Protein AF-P16346-F1 (afdb_monomer)

Nearest PDB structures (foldseek):
  6lh6-assembly1_B  TM=9.678E-01  e=2.909E-07  Cicer arietinum
  1mvz-assembly1_A  TM=8.704E-01  e=4.629E-08  Medicago scutellata
  1pbi-assembly1_A  TM=9.751E-01  e=6.450E-07  Pisum sativum
  6lh6-assembly1_A  TM=9.621E-01  e=8.241E-07  Cicer arietinum
  2aih-assembly1_A  TM=7.926E-01  e=2.196E-06  Lens culinaris

InterPro domains:
  IPR000877 Proteinase inhibitor I12, Bowman-Birk [PF00228] (4-27)
  IPR000877 Proteinase inhibitor I12, Bowman-Birk [PF00228] (30-53)
  IPR000877 Proteinase inhibitor I12, Bowman-Birk [PS00281] (20-34)
  IPR000877 Proteinase inhibitor I12, Bowman-Birk [SM00269] (4-57)
  IPR000877 Proteinase inhibitor I12, Bowman-Birk [cd00023] (4-57)
  IPR035995 Bowman-Birk type proteinase inhibitor [G3DSA:2.10.69.10] (1-58)
  IPR035995 Bowman-Birk type proteinase inhibitor [SSF57247] (2-58)

Foldseek 3Di:
DAQAAADWDWDPDVLIWIFRPDWDLDHDPPQPAWDWDPDVSITIGRPDTDSDHGHHDD

Secondary structure (DSSP, 8-state):
-----S---B-SSSS--B-----BSS--TT-SSEEE-SSSS--EEE---BSS-PPPP-

Mean predicted aligned error: 3.29 Å

Radius of gyration: 11.58 Å; Cα contacts (8 Å, |Δi|>4): 127; chains: 1; bounding box: 29×21×27 Å

Organism: Medicago sativa (NCBI:txid3879)

Solvent-accessible surface area (backbone atoms only — not comparable to full-atom values): 3463 Å² total; per-residue (Å²): 111,75,62,47,32,77,42,58,60,59,49,95,53,91,76,34,51,18,36,43,69,46,74,35,76,60,58,42,69,76,52,85,42,67,49,62,47,98,50,91,75,34,52,13,29,35,70,49,78,36,75,61,73,53,54,62,66,130

Structure (mmCIF, N/CA/C/O backbone):
data_AF-P16346-F1
#
_entry.id   AF-P16346-F1
#
loop_
_atom_site.group_PDB
_atom_site.id
_atom_site.type_symbol
_atom_site.label_atom_id
_atom_site.label_alt_id
_atom_site.label_comp_id
_atom_site.label_asym_id
_atom_site.label_entity_id
_atom_site.label_seq_id
_atom_site.pdbx_PDB_ins_code
_atom_site.Cartn_x
_atom_site.Cartn_y
_atom_site.Cartn_z
_atom_site.occupancy
_atom_site.B_iso_or_equiv
_atom_site.auth_seq_id
_atom_site.auth_comp_id
_atom_site.auth_asym_id
_atom_site.auth_atom_id
_atom_site.pdbx_PDB_model_num
ATOM 1 N N . THR A 1 1 ? 14.841 3.329 6.005 1.00 60.38 1 THR A N 1
ATOM 2 C CA . THR A 1 1 ? 13.577 4.100 6.007 1.00 60.38 1 THR A CA 1
ATOM 3 C C . THR A 1 1 ? 12.636 3.499 7.025 1.00 60.38 1 THR A C 1
ATOM 5 O O . THR A 1 1 ? 12.392 2.297 6.972 1.00 60.38 1 THR A O 1
ATOM 8 N N . THR A 1 2 ? 12.165 4.293 7.984 1.00 81.75 2 THR A N 1
ATOM 9 C CA . THR A 1 2 ? 11.114 3.887 8.933 1.00 81.75 2 THR A CA 1
ATOM 10 C C . THR A 1 2 ? 9.857 3.486 8.163 1.00 81.75 2 THR A C 1
ATOM 12 O O . THR A 1 2 ? 9.583 4.049 7.104 1.00 81.75 2 THR A O 1
ATOM 15 N N . ALA A 1 3 ? 9.113 2.496 8.655 1.00 89.75 3 ALA A N 1
ATOM 16 C CA . ALA A 1 3 ? 7.816 2.162 8.084 1.00 89.75 3 ALA A CA 1
ATOM 17 C C . ALA A 1 3 ? 6.827 3.301 8.375 1.00 89.75 3 ALA A C 1
ATOM 19 O O . ALA A 1 3 ? 6.395 3.465 9.515 1.00 89.75 3 ALA A O 1
ATOM 20 N N . CYS A 1 4 ? 6.530 4.107 7.358 1.00 94.88 4 CYS A N 1
ATOM 21 C CA . CYS A 1 4 ? 5.584 5.214 7.421 1.00 94.88 4 CYS A CA 1
ATOM 22 C C . CYS A 1 4 ? 4.601 5.141 6.245 1.00 94.88 4 CYS A C 1
ATOM 24 O O . CYS A 1 4 ? 4.884 4.487 5.240 1.00 94.88 4 CYS A O 1
ATOM 26 N N . CYS A 1 5 ? 3.438 5.770 6.405 1.00 96.00 5 CYS A N 1
ATOM 27 C CA . CYS A 1 5 ? 2.406 5.887 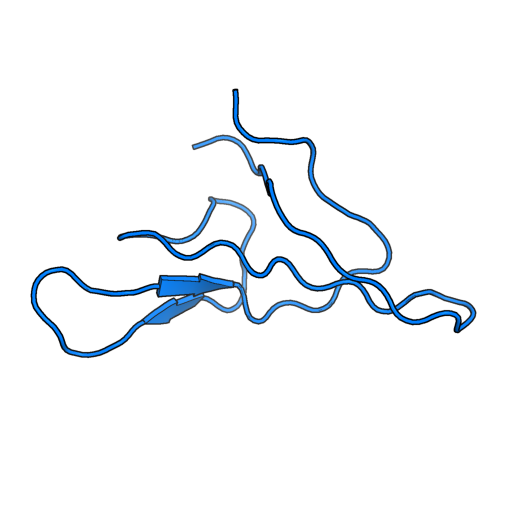5.386 1.00 96.00 5 CYS A CA 1
ATOM 28 C C . CYS A 1 5 ? 1.557 7.149 5.615 1.00 96.00 5 CYS A C 1
ATOM 30 O O . CYS A 1 5 ? 0.929 7.302 6.664 1.00 96.00 5 CYS A O 1
ATOM 32 N N . ASN A 1 6 ? 1.512 8.049 4.639 1.00 95.75 6 ASN A N 1
ATOM 33 C CA . ASN A 1 6 ? 0.717 9.274 4.673 1.00 95.7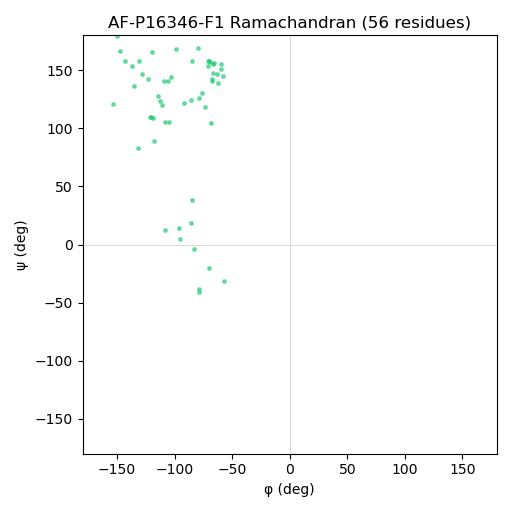5 6 ASN A CA 1
ATOM 34 C C . ASN A 1 6 ? -0.762 9.015 4.370 1.00 95.75 6 ASN A C 1
ATOM 36 O O . ASN A 1 6 ? -1.633 9.587 5.036 1.00 95.75 6 ASN A O 1
ATOM 40 N N . PHE A 1 7 ? -1.044 8.142 3.399 1.00 96.50 7 PHE A N 1
ATOM 41 C CA . PHE A 1 7 ? -2.390 7.787 2.961 1.00 96.50 7 PHE A CA 1
ATOM 42 C C . PHE A 1 7 ? -2.662 6.298 3.170 1.00 96.50 7 PHE A C 1
ATOM 44 O O . PHE A 1 7 ? -2.149 5.442 2.453 1.00 96.50 7 PHE A O 1
ATOM 51 N N . CYS A 1 8 ? -3.515 5.989 4.147 1.00 96.56 8 CYS A N 1
ATOM 52 C CA . CYS A 1 8 ? -3.853 4.617 4.514 1.00 96.56 8 CYS A CA 1
ATOM 53 C C . CYS A 1 8 ? -5.375 4.426 4.638 1.00 96.56 8 CYS A C 1
ATOM 55 O O . CYS A 1 8 ? -5.934 4.543 5.732 1.00 96.56 8 CYS A O 1
ATOM 57 N N . PRO A 1 9 ? -6.089 4.192 3.523 1.00 97.12 9 PRO A N 1
ATOM 58 C CA . PRO A 1 9 ? -7.496 3.808 3.559 1.00 97.12 9 PRO A CA 1
ATOM 59 C C . PRO A 1 9 ? -7.699 2.405 4.152 1.00 97.12 9 PRO A C 1
ATOM 61 O O . PRO A 1 9 ? -6.939 1.479 3.862 1.00 97.12 9 PRO A O 1
ATOM 64 N N . C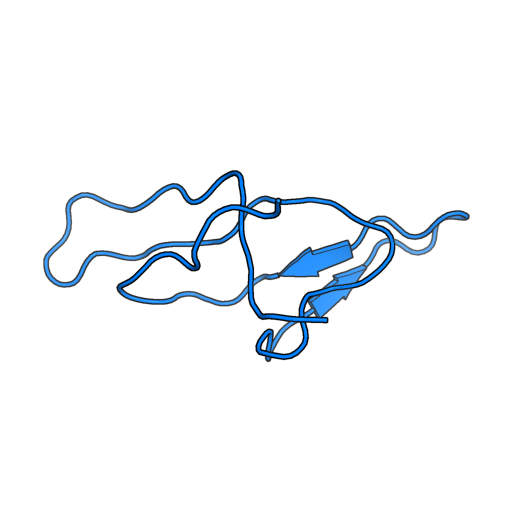YS A 1 10 ? -8.784 2.239 4.917 1.00 97.75 10 CYS A N 1
ATOM 65 C CA . CYS A 1 10 ? -9.209 0.962 5.496 1.00 97.75 10 CYS A CA 1
ATOM 66 C C . CYS A 1 10 ? -10.676 0.644 5.179 1.00 97.75 10 CYS A C 1
ATOM 68 O O . CYS A 1 10 ? -11.526 1.538 5.137 1.00 97.75 10 CYS A O 1
ATOM 70 N N . THR A 1 11 ? -11.000 -0.641 5.021 1.00 97.62 11 THR A N 1
ATOM 71 C CA . THR A 1 11 ? -12.395 -1.110 5.010 1.00 97.62 11 THR A CA 1
ATOM 72 C C . THR A 1 11 ? -13.033 -0.977 6.396 1.00 97.62 11 THR A C 1
ATOM 74 O O . THR A 1 11 ? -12.352 -1.000 7.420 1.00 97.62 11 THR A O 1
ATOM 77 N N . ARG A 1 12 ? -14.369 -0.904 6.447 1.00 95.38 12 ARG A N 1
ATOM 78 C CA . ARG A 1 12 ? -15.148 -0.885 7.703 1.00 95.38 12 ARG A CA 1
ATOM 79 C C . ARG A 1 12 ? -15.461 -2.289 8.260 1.00 95.38 12 ARG A C 1
ATOM 81 O O . ARG A 1 12 ? -16.398 -2.439 9.036 1.00 95.38 12 ARG A O 1
ATOM 88 N N . SER A 1 13 ? -14.733 -3.320 7.826 1.00 96.31 13 SER A N 1
ATOM 89 C CA . SER A 1 13 ? -14.891 -4.698 8.318 1.00 96.31 13 SER A CA 1
ATOM 90 C C . SER A 1 13 ? -14.190 -4.903 9.665 1.00 96.31 13 SER A C 1
ATOM 92 O O . SER A 1 13 ? -13.397 -4.065 10.089 1.00 96.31 13 SER A O 1
ATOM 94 N N . ILE A 1 14 ? -14.449 -6.037 10.323 1.00 95.00 14 ILE A N 1
ATOM 95 C CA . ILE A 1 14 ? -13.746 -6.460 11.541 1.00 95.00 14 ILE A CA 1
ATOM 96 C C . ILE A 1 14 ? -13.077 -7.821 11.251 1.00 95.00 14 ILE A C 1
ATOM 98 O O . ILE A 1 14 ? -13.800 -8.805 11.095 1.00 95.00 14 ILE A O 1
ATOM 102 N N . PRO A 1 15 ? -11.734 -7.903 11.144 1.00 94.56 15 PRO A N 1
ATOM 103 C CA . PRO A 1 15 ? -10.779 -6.796 11.230 1.00 94.56 15 PRO A CA 1
ATOM 104 C C . PRO A 1 15 ? -10.850 -5.851 10.010 1.00 94.56 15 PRO A C 1
ATOM 106 O O . PRO A 1 15 ? -11.322 -6.252 8.936 1.00 94.56 15 PRO A O 1
ATOM 109 N N . PRO A 1 16 ? -10.385 -4.595 10.149 1.00 97.12 16 PRO A N 1
ATOM 110 C CA . PRO A 1 16 ? -10.255 -3.693 9.014 1.00 97.12 16 PRO A CA 1
ATOM 111 C C . PRO A 1 16 ? -9.170 -4.207 8.067 1.00 97.12 16 PRO A C 1
ATOM 113 O O . PRO A 1 16 ? -8.185 -4.805 8.495 1.00 97.12 16 PRO A O 1
ATOM 116 N N . GLN A 1 17 ? -9.349 -3.964 6.775 1.00 97.75 17 GLN A N 1
ATOM 117 C CA . GLN A 1 17 ? -8.334 -4.206 5.756 1.00 97.75 17 G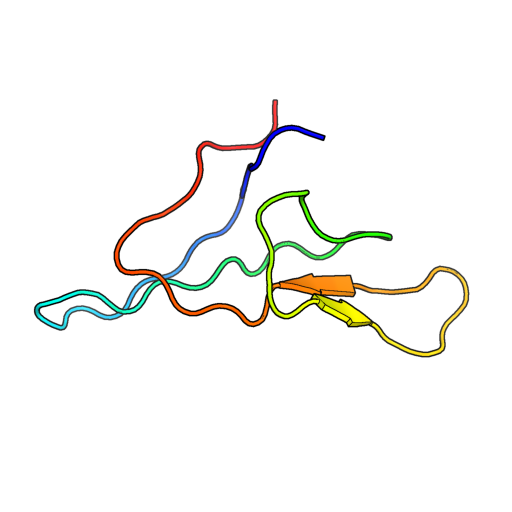LN A CA 1
ATOM 118 C C . GLN A 1 17 ? -7.815 -2.853 5.291 1.00 97.75 17 GLN A C 1
ATOM 120 O O . GLN A 1 17 ? -8.515 -2.124 4.589 1.00 97.75 17 GLN A O 1
ATOM 125 N N . CYS A 1 18 ? -6.610 -2.517 5.726 1.00 97.88 18 CYS A N 1
ATOM 126 C CA . CYS A 1 18 ? -5.912 -1.273 5.458 1.00 97.88 18 CYS A CA 1
ATOM 127 C C . CYS A 1 18 ? -4.836 -1.491 4.397 1.00 97.88 18 CYS A C 1
ATOM 129 O O . CYS A 1 18 ? -4.194 -2.543 4.361 1.00 97.88 18 CYS A O 1
ATOM 131 N N . ARG A 1 19 ? -4.636 -0.496 3.533 1.00 96.81 19 ARG A N 1
ATOM 132 C CA . ARG A 1 19 ? -3.570 -0.497 2.524 1.00 96.81 19 ARG A CA 1
ATOM 133 C C . ARG A 1 19 ? -2.892 0.855 2.511 1.00 96.81 19 ARG A C 1
ATOM 135 O O . ARG A 1 19 ? -3.582 1.868 2.530 1.00 96.81 19 ARG A O 1
ATOM 142 N N . CYS A 1 20 ? -1.567 0.870 2.438 1.00 96.81 20 CYS A N 1
ATOM 143 C CA . CYS A 1 20 ? -0.852 2.110 2.183 1.00 96.81 20 CYS A CA 1
ATOM 144 C C . CYS A 1 20 ? -0.924 2.448 0.692 1.00 96.81 20 CYS A C 1
ATOM 146 O O . CYS A 1 20 ? -0.567 1.620 -0.141 1.00 96.81 20 CYS A O 1
ATOM 148 N N . THR A 1 21 ? -1.381 3.650 0.353 1.00 96.00 21 THR A N 1
ATOM 149 C CA . THR A 1 21 ? -1.521 4.105 -1.041 1.00 96.00 21 THR A CA 1
ATOM 150 C C . THR A 1 21 ? -0.488 5.157 -1.426 1.00 96.00 21 THR A C 1
ATOM 152 O O . THR A 1 21 ? -0.635 5.813 -2.455 1.00 96.00 21 THR A O 1
ATOM 155 N N . ASP A 1 22 ? 0.538 5.343 -0.600 1.00 95.81 22 ASP A N 1
ATOM 156 C CA . ASP A 1 22 ? 1.658 6.213 -0.930 1.00 95.81 22 ASP A CA 1
ATOM 157 C C . ASP A 1 22 ? 2.383 5.691 -2.176 1.00 95.81 22 ASP A C 1
ATOM 159 O O . ASP A 1 22 ? 2.600 4.486 -2.335 1.00 95.81 22 ASP A O 1
ATOM 163 N N . ILE A 1 23 ? 2.771 6.624 -3.045 1.00 95.12 23 ILE A N 1
ATOM 164 C CA . ILE A 1 23 ? 3.581 6.359 -4.231 1.00 95.12 23 ILE A CA 1
ATOM 165 C C . ILE A 1 23 ? 4.925 7.056 -4.038 1.00 95.12 23 ILE A C 1
ATOM 167 O O . ILE A 1 23 ? 4.971 8.254 -3.758 1.00 95.12 23 ILE A O 1
ATOM 171 N N . GLY A 1 24 ? 6.014 6.315 -4.210 1.00 93.62 24 GLY A N 1
ATOM 172 C CA . GLY A 1 24 ? 7.376 6.843 -4.158 1.00 93.62 24 GLY A CA 1
ATOM 173 C C . GLY A 1 24 ? 8.321 6.054 -5.057 1.00 93.62 24 GLY A C 1
ATOM 174 O O . GLY A 1 24 ? 7.915 5.086 -5.688 1.00 93.62 24 GLY A O 1
ATOM 175 N N . GLU A 1 25 ? 9.595 6.438 -5.114 1.00 94.00 25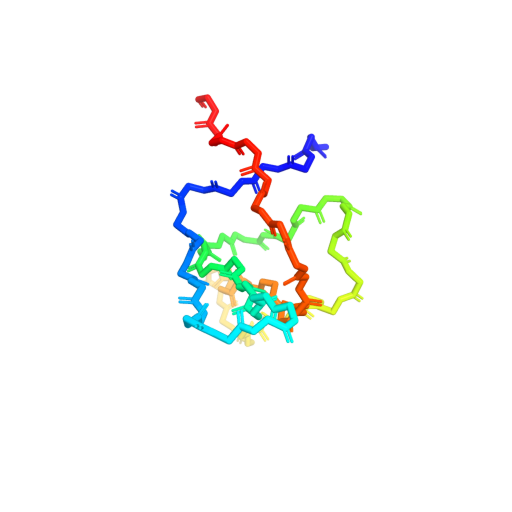 GLU A N 1
ATOM 176 C CA . GLU A 1 25 ? 10.600 5.702 -5.906 1.00 94.00 25 GLU A CA 1
ATOM 177 C C . GLU A 1 25 ? 10.952 4.333 -5.301 1.00 94.00 25 GLU A C 1
ATOM 179 O O . GLU A 1 25 ? 11.472 3.454 -5.985 1.00 94.00 25 GLU A O 1
ATOM 184 N N . THR A 1 26 ? 10.671 4.142 -4.008 1.00 93.25 26 THR A N 1
ATOM 185 C CA . THR A 1 26 ? 10.889 2.894 -3.266 1.00 93.25 26 THR A CA 1
ATOM 186 C C . THR A 1 26 ? 9.760 2.663 -2.264 1.00 93.25 26 THR A C 1
ATOM 188 O O . THR A 1 26 ? 9.086 3.604 -1.844 1.00 93.25 26 THR A O 1
ATOM 191 N N . CYS A 1 27 ? 9.560 1.410 -1.855 1.00 94.44 27 CYS A N 1
ATOM 192 C CA . CYS A 1 27 ? 8.654 1.084 -0.755 1.00 94.44 27 CYS A CA 1
ATOM 193 C C . CYS A 1 27 ? 9.346 1.210 0.609 1.00 94.44 27 CYS A C 1
ATOM 195 O O . CYS A 1 27 ? 10.569 1.102 0.729 1.00 94.44 27 CYS A O 1
ATOM 197 N N . HIS A 1 28 ? 8.553 1.394 1.666 1.00 91.31 28 HIS A N 1
ATOM 198 C CA . HIS A 1 28 ? 9.069 1.414 3.032 1.00 91.31 28 HIS A CA 1
ATOM 199 C C . HIS A 1 28 ? 9.621 0.039 3.456 1.00 91.31 28 HIS A C 1
ATOM 201 O O . HIS A 1 28 ? 9.179 -1.001 2.975 1.00 91.31 28 HIS A O 1
ATOM 207 N N . SER A 1 29 ? 10.549 0.022 4.418 1.00 91.38 29 SER A N 1
ATOM 208 C CA . SER A 1 29 ? 11.297 -1.185 4.831 1.00 91.38 29 SER A CA 1
ATOM 209 C C . SER A 1 29 ? 10.434 -2.365 5.292 1.00 91.38 29 SER A C 1
ATOM 211 O O . SER A 1 29 ? 10.822 -3.512 5.110 1.00 91.38 29 SER A O 1
ATOM 213 N N . ALA A 1 30 ? 9.269 -2.094 5.884 1.00 93.75 30 ALA A N 1
ATOM 214 C CA . ALA A 1 30 ? 8.342 -3.133 6.334 1.00 93.75 30 ALA A CA 1
ATOM 215 C C . ALA A 1 30 ? 7.415 -3.683 5.232 1.00 93.75 30 ALA A C 1
ATOM 217 O O . ALA A 1 30 ? 6.630 -4.585 5.515 1.00 93.75 30 ALA A O 1
ATOM 218 N N . CYS A 1 31 ? 7.463 -3.133 4.013 1.00 95.94 31 CYS A N 1
ATOM 219 C CA . CYS A 1 31 ? 6.614 -3.585 2.919 1.00 95.94 31 CYS A CA 1
ATOM 220 C C . CYS A 1 31 ? 7.119 -4.933 2.396 1.00 95.94 31 CYS A C 1
ATOM 222 O O . CYS A 1 31 ? 8.243 -5.028 1.904 1.00 95.94 31 CYS A O 1
ATOM 224 N N . LYS A 1 32 ? 6.288 -5.970 2.482 1.00 95.75 32 LYS A N 1
ATOM 225 C CA . LYS A 1 32 ? 6.577 -7.313 1.967 1.00 95.75 32 LYS A CA 1
ATOM 226 C C . LYS A 1 32 ? 6.364 -7.381 0.460 1.00 95.75 32 LYS A C 1
ATOM 228 O O . LYS A 1 32 ? 7.144 -8.024 -0.238 1.00 95.75 32 LYS A O 1
ATOM 233 N N . THR A 1 33 ? 5.330 -6.702 -0.036 1.00 96.62 33 THR A N 1
ATOM 234 C CA . THR A 1 33 ? 4.932 -6.724 -1.448 1.00 96.62 33 THR A CA 1
ATOM 235 C C . THR A 1 33 ? 5.047 -5.334 -2.061 1.00 96.62 33 THR A C 1
ATOM 237 O O . THR A 1 33 ? 4.094 -4.556 -2.067 1.00 96.62 33 THR A O 1
ATOM 240 N N . CYS A 1 34 ? 6.226 -5.014 -2.590 1.00 96.50 34 CYS A N 1
ATOM 241 C CA . CYS A 1 34 ? 6.472 -3.754 -3.288 1.00 96.50 34 CYS A CA 1
ATOM 242 C C . CYS A 1 34 ? 6.216 -3.902 -4.790 1.00 96.50 34 CYS A C 1
ATOM 244 O O . CYS A 1 34 ? 6.855 -4.726 -5.447 1.00 96.50 34 CYS A O 1
ATOM 246 N N . LEU A 1 35 ? 5.304 -3.100 -5.340 1.00 96.81 35 LEU A N 1
ATOM 247 C CA . LEU A 1 35 ? 4.987 -3.099 -6.768 1.00 96.81 35 LEU A CA 1
ATOM 248 C C . LEU A 1 35 ? 5.434 -1.787 -7.404 1.00 96.81 35 LEU A C 1
ATOM 250 O O . LEU A 1 35 ? 4.981 -0.724 -6.989 1.00 96.81 35 LEU A O 1
ATOM 254 N N . CYS A 1 36 ? 6.276 -1.874 -8.435 1.00 97.19 36 CYS A N 1
ATOM 255 C CA . CYS A 1 36 ? 6.851 -0.722 -9.129 1.00 97.19 36 CYS A CA 1
ATOM 256 C C . CYS A 1 36 ? 6.547 -0.742 -10.630 1.00 97.19 36 CYS A C 1
ATOM 258 O O . CYS A 1 36 ? 6.592 -1.794 -11.274 1.00 97.19 36 CYS A O 1
ATOM 260 N N . THR A 1 37 ? 6.298 0.431 -11.208 1.00 96.50 37 THR A N 1
ATOM 261 C CA . THR A 1 37 ? 6.263 0.608 -12.665 1.00 96.50 37 THR A CA 1
ATOM 262 C C . THR A 1 37 ? 7.667 0.504 -13.266 1.00 96.50 37 THR A C 1
ATOM 264 O O . THR A 1 37 ? 8.668 0.828 -12.629 1.00 96.50 37 THR A O 1
ATOM 267 N N . LYS A 1 38 ? 7.754 0.105 -14.540 1.00 94.31 38 LYS A N 1
ATOM 268 C CA . LYS A 1 38 ? 9.006 0.109 -15.323 1.00 94.31 38 LYS A CA 1
ATOM 269 C C . LYS A 1 38 ? 9.289 1.481 -15.964 1.00 94.31 38 LYS A C 1
ATOM 271 O O . LYS A 1 38 ? 9.704 1.545 -17.117 1.00 94.31 38 LYS A O 1
ATOM 276 N N . SER A 1 39 ? 8.990 2.568 -15.255 1.00 95.12 39 SER A N 1
ATOM 277 C CA . SER A 1 39 ? 9.267 3.947 -15.687 1.00 95.12 39 SER A CA 1
ATOM 278 C C . SER A 1 39 ? 10.549 4.479 -15.045 1.00 95.12 39 SER A C 1
ATOM 280 O O . SER A 1 39 ? 11.077 3.876 -14.114 1.00 95.12 39 SER A O 1
ATOM 282 N N . ILE A 1 40 ? 11.043 5.617 -15.537 1.00 93.94 40 ILE A N 1
ATOM 283 C CA . ILE A 1 40 ? 12.160 6.353 -14.935 1.00 93.94 40 ILE A CA 1
ATOM 284 C C . ILE A 1 40 ? 11.645 7.767 -14.597 1.00 93.94 40 ILE A C 1
ATOM 286 O O . ILE A 1 40 ? 11.368 8.522 -15.531 1.00 93.94 40 ILE A O 1
ATOM 290 N N . PRO A 1 41 ? 11.471 8.126 -13.310 1.00 93.38 41 PRO A N 1
ATOM 291 C CA . PRO A 1 41 ? 11.686 7.283 -12.131 1.00 93.38 41 PRO A CA 1
ATOM 292 C C . PRO A 1 41 ? 10.617 6.177 -11.981 1.00 93.38 41 PRO A C 1
ATOM 294 O O . PRO A 1 41 ? 9.517 6.289 -12.548 1.00 93.38 41 PRO A O 1
ATOM 297 N N . PRO A 1 42 ? 10.917 5.091 -11.245 1.00 95.69 42 PRO A N 1
ATOM 298 C CA . PRO A 1 42 ? 9.929 4.070 -10.922 1.00 95.69 42 PRO A CA 1
ATOM 299 C C . PRO A 1 42 ? 8.870 4.644 -9.977 1.00 95.69 42 PRO A C 1
ATOM 301 O O . PRO A 1 42 ? 9.178 5.398 -9.059 1.00 95.69 42 PRO A O 1
ATOM 304 N N . GLN A 1 43 ? 7.613 4.269 -10.187 1.00 96.56 43 GLN A N 1
ATOM 305 C CA . GLN A 1 43 ? 6.52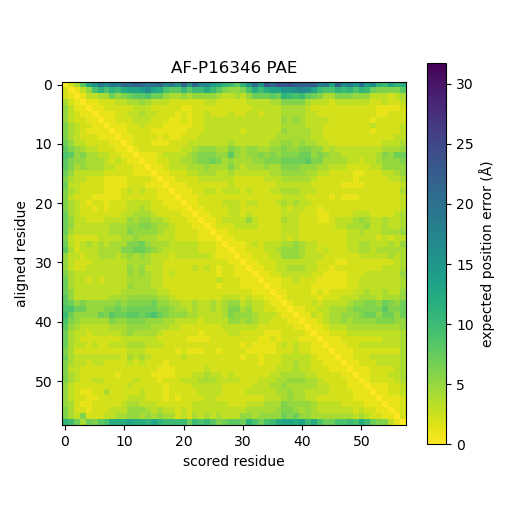2 4.573 -9.267 1.00 96.56 43 GLN A CA 1
ATOM 306 C C . GLN A 1 43 ? 6.179 3.297 -8.510 1.00 96.56 43 GLN A C 1
ATOM 308 O O . GLN A 1 43 ? 5.591 2.371 -9.072 1.00 96.56 43 GLN A O 1
ATOM 313 N N . CYS A 1 44 ? 6.590 3.240 -7.250 1.00 96.94 44 CYS A N 1
ATOM 314 C CA . CYS A 1 44 ? 6.409 2.109 -6.359 1.00 96.94 44 CYS A CA 1
ATOM 315 C C . CYS A 1 44 ? 5.318 2.384 -5.326 1.00 96.94 44 CYS A C 1
ATOM 317 O O . CYS A 1 44 ? 5.248 3.477 -4.767 1.00 96.94 44 CYS A O 1
ATOM 319 N N . HIS A 1 45 ? 4.507 1.372 -5.034 1.00 95.50 45 HIS A N 1
ATOM 320 C CA . HIS A 1 45 ? 3.545 1.384 -3.935 1.00 95.50 45 HIS A CA 1
ATOM 321 C C . HIS A 1 45 ? 3.569 0.044 -3.197 1.00 95.50 45 HIS A C 1
ATOM 323 O O . HIS A 1 45 ? 3.923 -0.996 -3.763 1.00 95.50 45 HIS A O 1
ATOM 329 N N . CYS A 1 46 ? 3.188 0.067 -1.920 1.00 96.75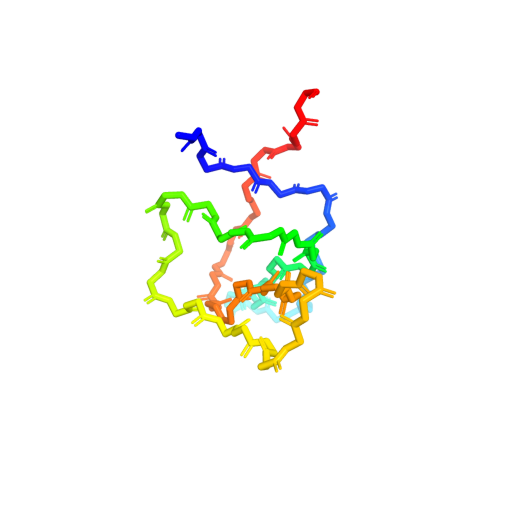 46 CYS A N 1
ATOM 330 C CA . CYS A 1 46 ? 3.084 -1.147 -1.124 1.00 96.75 46 CYS A CA 1
ATOM 331 C C . CYS A 1 46 ? 1.710 -1.801 -1.314 1.00 96.75 46 CYS A C 1
ATOM 333 O O . CYS A 1 46 ? 0.683 -1.174 -1.071 1.00 96.75 46 CYS A O 1
ATOM 335 N N . ALA A 1 47 ? 1.684 -3.069 -1.722 1.00 96.50 47 ALA A N 1
ATOM 336 C CA . ALA A 1 47 ? 0.451 -3.821 -1.969 1.00 96.50 47 ALA A CA 1
ATOM 337 C C . ALA A 1 47 ? -0.001 -4.671 -0.769 1.00 96.50 47 ALA A C 1
ATOM 339 O O . ALA A 1 47 ? -0.970 -5.429 -0.872 1.00 96.50 47 ALA A O 1
ATOM 340 N N . ASP A 1 48 ? 0.695 -4.561 0.363 1.00 97.00 48 ASP A N 1
ATOM 341 C CA . ASP A 1 48 ? 0.351 -5.291 1.576 1.00 97.00 48 ASP A CA 1
ATOM 342 C C . ASP A 1 48 ? -1.026 -4.881 2.113 1.00 97.00 48 ASP A C 1
ATOM 344 O O . ASP A 1 48 ? -1.448 -3.725 2.027 1.00 97.00 48 ASP A O 1
ATOM 348 N N . ILE A 1 49 ? -1.710 -5.855 2.715 1.00 96.88 49 ILE A N 1
ATOM 349 C CA . ILE A 1 49 ? -2.952 -5.643 3.455 1.00 96.88 49 ILE A CA 1
ATOM 350 C C . ILE A 1 49 ? -2.662 -5.884 4.930 1.00 96.88 49 ILE A C 1
ATOM 352 O O . ILE A 1 49 ? -2.268 -6.982 5.327 1.00 96.88 49 ILE A O 1
ATOM 356 N N . THR A 1 50 ? -2.879 -4.859 5.740 1.00 96.31 50 THR A N 1
ATOM 357 C CA . THR A 1 50 ? -2.703 -4.887 7.194 1.00 96.31 50 THR A CA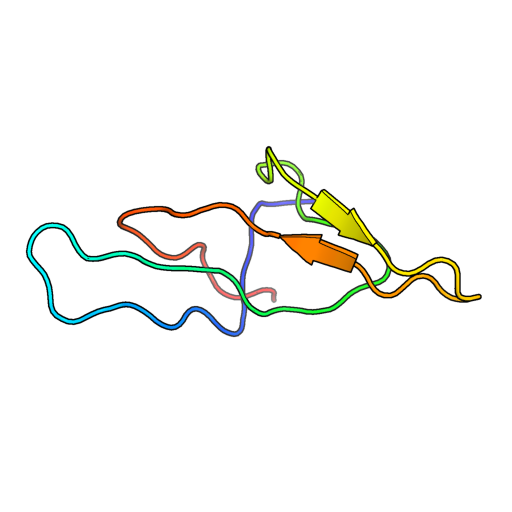 1
ATOM 358 C C . THR A 1 50 ? -4.028 -4.583 7.884 1.00 96.31 50 THR A C 1
ATOM 360 O O . THR A 1 50 ? -4.968 -4.093 7.269 1.00 96.31 50 THR A O 1
ATOM 363 N N . ASN A 1 51 ? -4.127 -4.856 9.182 1.00 96.88 51 ASN A N 1
ATOM 364 C CA . ASN A 1 51 ? -5.257 -4.429 10.018 1.00 96.88 51 ASN A CA 1
ATOM 365 C C . ASN A 1 51 ? -4.970 -3.125 10.787 1.00 96.88 51 ASN A C 1
ATOM 367 O O . ASN A 1 51 ? -5.684 -2.788 11.729 1.00 96.88 51 ASN A O 1
ATOM 371 N N . PHE A 1 52 ? -3.915 -2.406 10.397 1.00 96.12 52 PHE A N 1
ATOM 372 C CA . PHE A 1 52 ? -3.465 -1.146 10.986 1.00 96.12 52 PHE A CA 1
ATOM 373 C C . PHE A 1 52 ? -2.833 -0.250 9.915 1.00 96.12 52 PHE A C 1
ATOM 375 O O . PHE A 1 52 ? -2.475 -0.723 8.836 1.00 96.12 52 PHE A O 1
ATOM 382 N N . CYS A 1 53 ? -2.633 1.025 10.244 1.00 96.06 53 CYS A N 1
ATOM 383 C CA . CYS A 1 53 ? -1.884 1.974 9.424 1.00 96.06 53 CYS A CA 1
ATOM 384 C C . CYS A 1 53 ? -0.544 2.318 10.073 1.00 96.06 53 CYS A C 1
ATOM 386 O O . CYS A 1 53 ? -0.464 2.478 11.292 1.00 96.06 53 CYS A O 1
ATOM 388 N N . TYR A 1 54 ? 0.500 2.447 9.256 1.00 9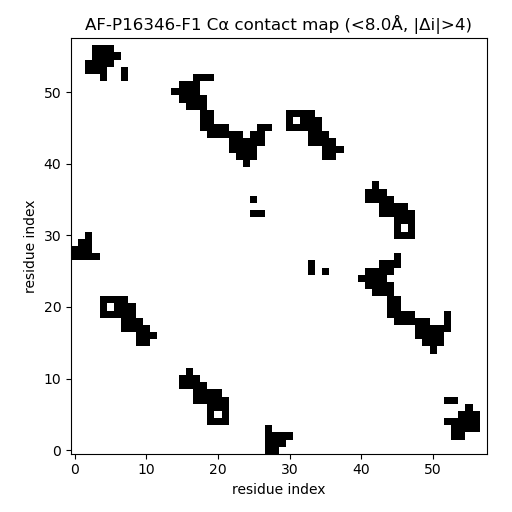5.25 54 TYR A N 1
ATOM 389 C CA . TYR A 1 54 ? 1.778 3.001 9.697 1.00 95.25 54 TYR A CA 1
ATOM 390 C C . TYR A 1 54 ? 1.629 4.490 10.065 1.00 95.25 54 TYR A C 1
ATOM 392 O O . TYR A 1 54 ? 0.711 5.148 9.568 1.00 95.25 54 TYR A O 1
ATOM 400 N N . PRO A 1 55 ? 2.507 5.041 10.926 1.00 94.88 55 PRO A N 1
ATOM 401 C CA . PRO A 1 55 ? 2.526 6.476 11.204 1.00 94.88 55 PRO A CA 1
ATOM 402 C C . PRO A 1 55 ? 2.796 7.282 9.927 1.00 94.88 55 PRO A C 1
ATOM 404 O O . PRO A 1 55 ? 3.427 6.779 9.000 1.00 94.88 55 PRO A O 1
ATOM 407 N N . LYS A 1 56 ? 2.356 8.543 9.886 1.00 94.19 56 LYS A N 1
ATOM 408 C CA . LYS A 1 56 ? 2.643 9.437 8.754 1.00 94.19 56 LYS A CA 1
ATOM 409 C C . LYS A 1 56 ? 4.147 9.635 8.568 1.00 94.19 56 LYS A C 1
ATOM 411 O O . LYS A 1 56 ? 4.909 9.554 9.530 1.00 94.19 56 LYS A O 1
ATOM 416 N N . CYS A 1 57 ? 4.561 9.876 7.331 1.00 91.25 57 CYS A N 1
ATOM 417 C CA . CYS A 1 57 ? 5.938 10.244 7.036 1.00 91.25 57 CYS A CA 1
ATOM 418 C C . CYS A 1 57 ? 6.140 11.716 7.434 1.00 91.25 57 CYS A C 1
ATOM 420 O O . CYS A 1 57 ? 5.297 12.552 7.108 1.00 91.25 57 CYS A O 1
ATOM 422 N N . ASN A 1 58 ? 7.202 11.998 8.194 1.00 84.56 58 ASN A N 1
ATOM 423 C CA . ASN A 1 58 ? 7.524 13.346 8.677 1.00 84.56 58 ASN A CA 1
ATOM 424 C C . ASN A 1 58 ? 7.947 14.293 7.553 1.00 84.56 58 ASN A C 1
ATOM 426 O O . ASN A 1 58 ? 8.656 13.823 6.635 1.00 84.56 58 ASN A O 1
#

pLDDT: mean 94.48, std 5.33, range [60.38, 97.88]

Sequence (58 aa):
TTACCNFCPCTRSIPPQCRCTDIGETCHSACKTCLCTKSIPPQCHCADITNFCYPKCN